Protein AF-0000000081167153 (afdb_homodimer)

Organism: Pinctada imbricata (NCBI:txid66713)

Structure (mmCIF, N/CA/C/O backbone):
data_AF-0000000081167153-model_v1
#
loop_
_entity.id
_entity.type
_entity.pdbx_description
1 polymer 'Activated RNA polymerase II transcriptional coactivator p15'
#
loop_
_atom_site.group_PDB
_atom_site.id
_atom_site.type_symbol
_atom_site.label_atom_id
_atom_site.label_alt_id
_atom_site.label_comp_id
_atom_site.label_asym_id
_atom_site.label_entity_id
_atom_site.label_seq_id
_atom_site.pdbx_PDB_ins_code
_atom_site.Cartn_x
_atom_site.Cartn_y
_atom_site.Cartn_z
_atom_site.occupancy
_atom_site.B_iso_or_equiv
_atom_site.auth_seq_id
_atom_site.auth_comp_id
_atom_site.auth_asym_id
_atom_site.auth_atom_id
_atom_site.pdbx_PDB_model_num
ATOM 1 N N . MET A 1 1 ? -5.918 -13.477 -3.203 1 95 1 MET A N 1
ATOM 2 C CA . MET A 1 1 ? -6.125 -12.039 -3.145 1 95 1 MET A CA 1
ATOM 3 C C . MET A 1 1 ? -6.762 -11.633 -1.821 1 95 1 MET A C 1
ATOM 5 O O . MET A 1 1 ? -7.598 -12.359 -1.282 1 95 1 MET A O 1
ATOM 9 N N . PHE A 1 2 ? -6.219 -10.586 -1.242 1 98.44 2 PHE A N 1
ATOM 10 C CA . PHE A 1 2 ? -6.746 -10.078 0.02 1 98.44 2 PHE A CA 1
ATOM 11 C C . PHE A 1 2 ? -7.527 -8.789 -0.199 1 98.44 2 PHE A C 1
ATOM 13 O O . PHE A 1 2 ? -6.977 -7.793 -0.674 1 98.44 2 PHE A O 1
ATOM 20 N N . GLN A 1 3 ? -8.82 -8.859 0.128 1 98.44 3 GLN A N 1
ATOM 21 C CA . GLN A 1 3 ? -9.695 -7.738 -0.188 1 98.44 3 GLN A CA 1
ATOM 22 C C . GLN A 1 3 ? -9.617 -6.656 0.885 1 98.44 3 GLN A C 1
ATOM 24 O O . GLN A 1 3 ? -9.758 -6.945 2.076 1 98.44 3 GLN A O 1
ATOM 29 N N . LEU A 1 4 ? -9.312 -5.422 0.48 1 98.56 4 LEU A N 1
ATOM 30 C CA . LEU A 1 4 ? -9.297 -4.285 1.396 1 98.56 4 LEU A CA 1
ATOM 31 C C . LEU A 1 4 ? -10.617 -3.533 1.357 1 98.56 4 LEU A C 1
ATOM 33 O O . LEU A 1 4 ? -11.055 -2.986 2.371 1 98.56 4 LEU A O 1
ATOM 37 N N . SER A 1 5 ? -11.172 -3.361 0.135 1 98 5 SER A N 1
ATOM 38 C CA . SER A 1 5 ? -12.469 -2.758 -0.148 1 98 5 SER A CA 1
ATOM 39 C C . SER A 1 5 ? -13.078 -3.33 -1.423 1 98 5 SER A C 1
ATOM 41 O O . SER A 1 5 ? -12.602 -4.336 -1.948 1 98 5 SER A O 1
ATOM 43 N N . LYS A 1 6 ? -14.133 -2.717 -1.896 1 96.38 6 LYS A N 1
ATOM 44 C CA . LYS A 1 6 ? -14.883 -3.314 -2.996 1 96.38 6 LYS A CA 1
ATOM 45 C C . LYS A 1 6 ? -13.969 -3.662 -4.164 1 96.38 6 LYS A C 1
ATOM 47 O O . LYS A 1 6 ? -14.023 -4.773 -4.695 1 96.38 6 LYS A O 1
ATOM 52 N N . MET A 1 7 ? -13.086 -2.732 -4.539 1 97.5 7 MET A N 1
ATOM 53 C CA . MET A 1 7 ? -12.273 -2.967 -5.727 1 97.5 7 MET A CA 1
ATOM 54 C C . MET A 1 7 ? -10.789 -2.82 -5.41 1 97.5 7 MET A C 1
ATOM 56 O O . MET A 1 7 ? -9.969 -2.629 -6.309 1 97.5 7 MET A O 1
ATOM 60 N N . ARG A 1 8 ? -10.414 -2.859 -4.164 1 98.62 8 ARG A N 1
ATOM 61 C CA . ARG A 1 8 ? -9.008 -2.73 -3.807 1 98.62 8 ARG A CA 1
ATOM 62 C C . ARG A 1 8 ? -8.508 -3.988 -3.107 1 98.62 8 ARG A C 1
ATOM 64 O O . ARG A 1 8 ? -9.164 -4.508 -2.205 1 98.62 8 ARG A O 1
ATOM 71 N N . PHE A 1 9 ? -7.387 -4.418 -3.637 1 98.81 9 PHE A N 1
ATOM 72 C CA . PHE A 1 9 ? -6.891 -5.711 -3.174 1 98.81 9 PHE A CA 1
ATOM 73 C C . PHE A 1 9 ? -5.387 -5.656 -2.934 1 98.81 9 PHE A C 1
ATOM 75 O O . PHE A 1 9 ? -4.688 -4.832 -3.521 1 98.81 9 PHE A O 1
ATOM 82 N N . VAL A 1 10 ? -4.965 -6.473 -2.057 1 98.88 10 VAL A N 1
ATOM 83 C CA . VAL A 1 10 ? -3.561 -6.859 -1.974 1 98.88 10 VAL A CA 1
ATOM 84 C C . VAL A 1 10 ? -3.352 -8.195 -2.684 1 98.88 10 VAL A C 1
ATOM 86 O O . VAL A 1 10 ? -4.125 -9.133 -2.49 1 98.88 10 VAL A O 1
ATOM 89 N N . THR A 1 11 ? -2.428 -8.266 -3.557 1 98.38 11 THR A N 1
ATOM 90 C CA . THR A 1 11 ? -2.061 -9.516 -4.211 1 98.38 11 THR A CA 1
ATOM 91 C C . THR A 1 11 ? -0.584 -9.828 -3.984 1 98.38 11 THR A C 1
ATOM 93 O O . THR A 1 11 ? 0.248 -8.922 -3.93 1 98.38 11 THR A O 1
ATOM 96 N N . VAL A 1 12 ? -0.297 -11.055 -3.822 1 98.31 12 VAL A N 1
ATOM 97 C CA . VAL A 1 12 ? 1.077 -11.531 -3.73 1 98.31 12 VAL A CA 1
ATOM 98 C C . VAL A 1 12 ? 1.44 -12.305 -5 1 98.31 12 VAL A C 1
ATOM 100 O O . VAL A 1 12 ? 0.698 -13.188 -5.43 1 98.31 12 VAL A O 1
ATOM 103 N N . SER A 1 13 ? 2.471 -11.867 -5.562 1 96.81 13 SER A N 1
ATOM 104 C CA . SER A 1 13 ? 2.879 -12.508 -6.809 1 96.81 13 SER A CA 1
ATOM 105 C C . SER A 1 13 ? 4.387 -12.727 -6.848 1 96.81 13 SER A C 1
ATOM 107 O O . SER A 1 13 ? 5.105 -12.328 -5.93 1 96.81 13 SER A O 1
ATOM 109 N N . GLU A 1 14 ? 4.754 -13.445 -7.902 1 95.81 14 GLU A N 1
ATOM 110 C CA . GLU A 1 14 ? 6.172 -13.68 -8.156 1 95.81 14 GLU A CA 1
ATOM 111 C C . GLU A 1 14 ? 6.57 -13.195 -9.547 1 95.81 14 GLU A C 1
ATOM 113 O O . GLU A 1 14 ? 5.848 -13.43 -10.516 1 95.81 14 GLU A O 1
ATOM 118 N N . PHE A 1 15 ? 7.605 -12.508 -9.562 1 93.81 15 PHE A N 1
ATOM 119 C CA . PHE A 1 15 ? 8.164 -12.023 -10.82 1 93.81 15 PHE A CA 1
ATOM 120 C C . PHE A 1 15 ? 9.68 -12.188 -10.836 1 93.81 15 PHE A C 1
ATOM 122 O O . PHE A 1 15 ? 10.391 -11.523 -10.078 1 93.81 15 PHE A O 1
ATOM 129 N N . ARG A 1 16 ? 10.156 -12.992 -11.758 1 95.75 16 ARG A N 1
ATOM 130 C CA . ARG A 1 16 ? 11.586 -13.25 -11.906 1 95.75 16 ARG A CA 1
ATOM 131 C C . ARG A 1 16 ? 12.188 -13.703 -10.578 1 95.75 16 ARG A C 1
ATOM 133 O O . ARG A 1 16 ? 13.219 -13.172 -10.148 1 95.75 16 ARG A O 1
ATOM 140 N N . GLY A 1 17 ? 11.539 -14.508 -9.875 1 94 17 GLY A N 1
ATOM 141 C CA . GLY A 1 17 ? 12.047 -15.125 -8.664 1 94 17 GLY A CA 1
ATOM 142 C C . GLY A 1 17 ? 11.906 -14.242 -7.441 1 94 17 GLY A C 1
ATOM 143 O O . GLY A 1 17 ? 12.359 -14.602 -6.352 1 94 17 GLY A O 1
ATOM 144 N N . LYS A 1 18 ? 11.422 -13.117 -7.617 1 96.56 18 LYS A N 1
ATOM 145 C CA . LYS A 1 18 ? 11.25 -12.211 -6.488 1 96.56 18 LYS A CA 1
ATOM 146 C C . LYS A 1 18 ? 9.781 -12.078 -6.105 1 96.56 18 LYS A C 1
ATOM 148 O O . LYS A 1 18 ? 8.914 -11.984 -6.977 1 96.56 18 LYS A O 1
ATOM 153 N N . VAL A 1 19 ? 9.508 -12.164 -4.859 1 97.88 19 VAL A N 1
ATOM 154 C CA . VAL A 1 19 ? 8.148 -12 -4.355 1 97.88 19 VAL A CA 1
ATOM 155 C C . VAL A 1 19 ? 7.777 -10.516 -4.348 1 97.88 19 VAL A C 1
ATOM 157 O O . VAL A 1 19 ? 8.57 -9.672 -3.936 1 97.88 19 VAL A O 1
ATOM 160 N N . MET A 1 20 ? 6.609 -10.211 -4.898 1 98 20 MET A N 1
ATOM 161 C CA . MET A 1 20 ? 6.062 -8.852 -4.887 1 98 20 MET A CA 1
ATOM 162 C C . MET A 1 20 ? 4.723 -8.82 -4.16 1 98 20 MET A C 1
ATOM 164 O O . MET A 1 20 ? 3.912 -9.734 -4.293 1 98 20 MET A O 1
ATOM 168 N N . VAL A 1 21 ? 4.52 -7.82 -3.363 1 98.69 21 VAL A N 1
ATOM 169 C CA . VAL A 1 21 ? 3.234 -7.543 -2.73 1 98.69 21 VAL A CA 1
ATOM 170 C C . VAL A 1 21 ? 2.621 -6.281 -3.338 1 98.69 21 VAL A C 1
ATOM 172 O O . VAL A 1 21 ? 3.164 -5.184 -3.188 1 98.69 21 VAL A O 1
ATOM 175 N N . SER A 1 22 ? 1.495 -6.457 -4 1 98.62 22 SER A N 1
ATOM 176 C CA . SER A 1 22 ? 0.873 -5.34 -4.703 1 98.62 22 SER A CA 1
ATOM 177 C C . SER A 1 22 ? -0.403 -4.887 -4 1 98.62 22 SER A C 1
ATOM 179 O O . SER A 1 22 ? -1.234 -5.711 -3.617 1 98.62 22 SER A O 1
ATOM 181 N N . ILE A 1 23 ? -0.52 -3.623 -3.746 1 98.88 23 ILE A N 1
ATOM 182 C CA . ILE A 1 23 ? -1.742 -2.979 -3.279 1 98.88 23 ILE A 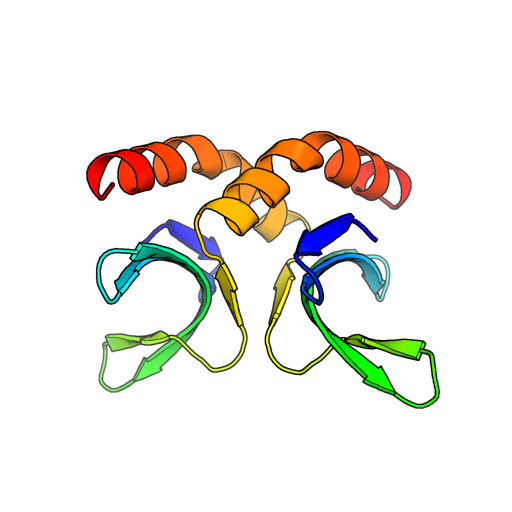CA 1
ATOM 183 C C . ILE A 1 23 ? -2.324 -2.105 -4.391 1 98.88 23 ILE A C 1
ATOM 185 O O . ILE A 1 23 ? -1.709 -1.118 -4.797 1 98.88 23 ILE A O 1
ATOM 189 N N . ARG A 1 24 ? -3.527 -2.492 -4.926 1 98.75 24 ARG A N 1
ATOM 190 C CA . ARG A 1 24 ? -3.945 -1.876 -6.184 1 98.75 24 ARG A CA 1
ATOM 191 C C . ARG A 1 24 ? -5.465 -1.89 -6.32 1 98.75 24 ARG A C 1
ATOM 193 O O . ARG A 1 24 ? -6.129 -2.799 -5.82 1 98.75 24 ARG A O 1
ATOM 200 N N . GLU A 1 25 ? -5.918 -0.86 -6.879 1 98.31 25 GLU A N 1
ATOM 201 C CA . GLU A 1 25 ? -7.297 -0.875 -7.355 1 98.31 25 GLU A CA 1
ATOM 202 C C . GLU A 1 25 ? -7.453 -1.795 -8.562 1 98.31 25 GLU A C 1
ATOM 204 O O . GLU A 1 25 ? -6.594 -1.815 -9.445 1 98.31 25 GLU A O 1
ATOM 209 N N . HIS A 1 26 ? -8.539 -2.555 -8.555 1 98.06 26 HIS A N 1
ATOM 210 C CA . HIS A 1 26 ? -8.867 -3.438 -9.664 1 98.06 26 HIS A CA 1
ATOM 211 C C . HIS A 1 26 ? -10.117 -2.955 -10.406 1 98.06 26 HIS A C 1
ATOM 213 O O . HIS A 1 26 ? -10.875 -2.137 -9.875 1 98.06 26 HIS A O 1
ATOM 219 N N . TYR A 1 27 ? -10.211 -3.359 -11.578 1 97.5 27 TYR A N 1
ATOM 220 C CA . TYR A 1 27 ? -11.422 -3.107 -12.352 1 97.5 27 TYR A CA 1
ATOM 221 C C . TYR A 1 27 ? -11.945 -4.391 -12.992 1 97.5 27 TYR A C 1
ATOM 223 O O . TYR A 1 27 ? -11.195 -5.355 -13.156 1 97.5 27 TYR A O 1
ATOM 231 N N . GLU A 1 28 ? -13.242 -4.363 -13.234 1 95.88 28 GLU A N 1
ATOM 232 C CA . GLU A 1 28 ? -13.852 -5.52 -13.883 1 95.88 28 GLU A CA 1
ATOM 233 C C . GLU A 1 28 ? -13.852 -5.363 -15.398 1 95.88 28 GLU A C 1
ATOM 235 O O . GLU A 1 28 ? -14.266 -4.324 -15.922 1 95.88 28 GLU A O 1
ATOM 240 N N . ALA A 1 29 ? -13.258 -6.312 -16.031 1 94.5 29 ALA A N 1
ATOM 241 C CA . ALA A 1 29 ? -13.281 -6.379 -17.484 1 94.5 29 ALA A CA 1
ATOM 242 C C . ALA A 1 29 ? -13.586 -7.793 -17.969 1 94.5 29 ALA A C 1
ATOM 244 O O . ALA A 1 29 ? -12.883 -8.742 -17.609 1 94.5 29 ALA A O 1
ATOM 245 N N . ASP A 1 30 ? -14.758 -7.961 -18.844 1 94.62 30 ASP A N 1
ATOM 246 C CA . ASP A 1 30 ? -15.172 -9.25 -19.391 1 94.62 30 ASP A CA 1
ATOM 247 C C . ASP A 1 30 ? -15.445 -10.258 -18.281 1 94.62 30 ASP A C 1
ATOM 249 O O . ASP A 1 30 ? -15.008 -11.414 -18.359 1 94.62 30 ASP A O 1
ATOM 253 N N . GLY A 1 31 ? -15.828 -9.766 -17.141 1 93.38 31 GLY A N 1
ATOM 254 C CA . GLY A 1 31 ? -16.234 -10.633 -16.047 1 93.38 31 GLY A CA 1
ATOM 255 C C . GLY A 1 31 ? -15.07 -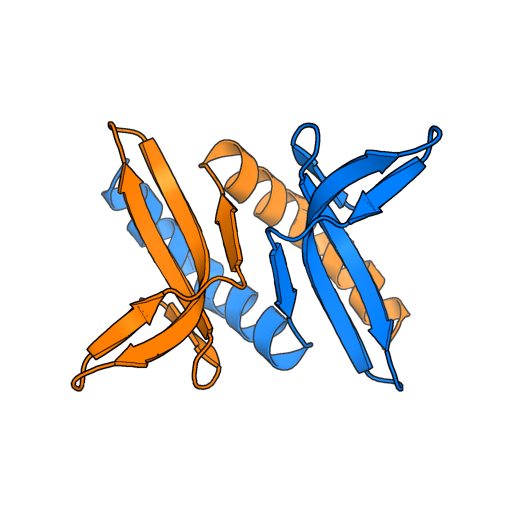11.008 -15.141 1 93.38 31 GLY A C 1
ATOM 256 O O . GLY A 1 31 ? -15.227 -11.844 -14.242 1 93.38 31 GLY A O 1
ATOM 257 N N . GLU A 1 32 ? -13.922 -10.43 -15.445 1 95.75 32 GLU A N 1
ATOM 258 C CA . GLU A 1 32 ? -12.742 -10.734 -14.641 1 95.75 32 GLU A CA 1
ATOM 259 C C . GLU A 1 32 ? -12.227 -9.492 -13.922 1 95.75 32 GLU A C 1
ATOM 261 O O . GLU A 1 32 ? -12.297 -8.383 -14.461 1 95.75 32 GLU A O 1
ATOM 266 N N . LEU A 1 33 ? -11.867 -9.711 -12.711 1 94.62 33 LEU A N 1
ATOM 267 C CA . LEU A 1 33 ? -11.211 -8.648 -11.961 1 94.62 33 LEU A CA 1
ATOM 268 C C . LEU A 1 33 ? -9.766 -8.477 -12.398 1 94.62 33 LEU A C 1
ATOM 270 O O . LEU A 1 33 ? -8.992 -9.438 -12.383 1 94.62 33 LEU A O 1
ATOM 274 N N . ARG A 1 34 ? -9.445 -7.246 -12.836 1 96.44 34 ARG A N 1
ATOM 275 C CA . ARG A 1 34 ? -8.102 -6.957 -13.336 1 96.44 34 ARG A CA 1
ATOM 276 C C . ARG A 1 34 ? -7.469 -5.801 -12.57 1 96.44 34 ARG A C 1
ATOM 278 O O . ARG A 1 34 ? -8.156 -4.848 -12.195 1 96.44 34 ARG A O 1
ATOM 285 N N . PRO A 1 35 ? -6.117 -5.953 -12.375 1 96.94 35 PRO A N 1
ATOM 286 C CA . PRO A 1 35 ? -5.457 -4.852 -11.672 1 96.94 35 PRO A CA 1
ATOM 287 C C . PRO A 1 35 ? -5.473 -3.549 -12.477 1 96.94 35 PRO A C 1
ATOM 289 O O . PRO A 1 35 ? -5.238 -3.562 -13.688 1 96.94 35 PRO A O 1
ATOM 292 N N . GLY A 1 36 ? -5.727 -2.439 -11.805 1 96.31 36 GLY A N 1
ATOM 293 C CA . GLY A 1 36 ? -5.754 -1.133 -12.445 1 96.31 36 GLY A CA 1
ATOM 294 C C . GLY A 1 36 ? -4.449 -0.373 -12.305 1 96.31 36 GLY A C 1
ATOM 295 O O . GLY A 1 36 ? -3.457 -0.916 -11.805 1 96.31 36 GLY A O 1
ATOM 296 N N . LYS A 1 37 ? -4.477 0.927 -12.766 1 95.38 37 LYS A N 1
ATOM 297 C CA . LYS A 1 37 ? -3.287 1.774 -12.766 1 95.38 37 LYS A CA 1
ATOM 298 C C . LYS A 1 37 ? -3.01 2.336 -11.375 1 95.38 37 LYS A C 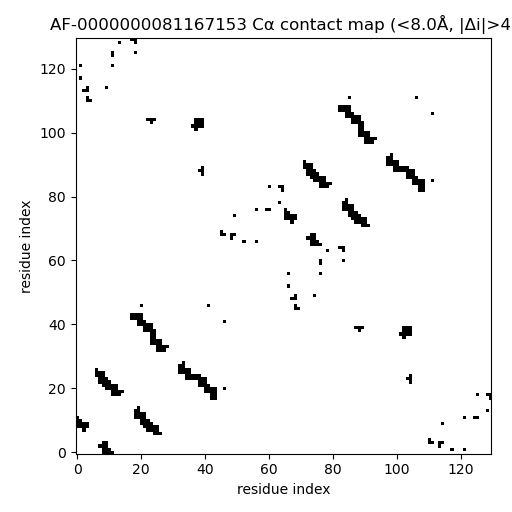1
ATOM 300 O O . LYS A 1 37 ? -1.865 2.648 -11.039 1 95.38 37 LYS A O 1
ATOM 305 N N . LYS A 1 38 ? -3.98 2.475 -10.609 1 97.44 38 LYS A N 1
ATOM 306 C CA . LYS A 1 38 ? -3.834 3.021 -9.258 1 97.44 38 LYS A CA 1
ATOM 307 C C . LYS A 1 38 ? -3.348 1.954 -8.281 1 97.44 38 LYS A C 1
ATOM 309 O O . LYS A 1 38 ? -4.094 1.039 -7.934 1 97.44 38 LYS A O 1
ATOM 314 N N . GLY A 1 39 ? -2.127 2.023 -7.988 1 98.5 39 GLY A N 1
ATOM 315 C CA . GLY A 1 39 ? -1.536 1.046 -7.086 1 98.5 39 GLY A CA 1
ATOM 316 C C . GLY A 1 39 ? -0.022 1.002 -7.164 1 98.5 39 GLY A C 1
ATOM 317 O O . GLY A 1 39 ? 0.588 1.747 -7.934 1 98.5 39 GLY A O 1
ATOM 318 N N . ILE A 1 40 ? 0.507 0.121 -6.32 1 98.62 40 ILE A N 1
ATOM 319 C CA . ILE A 1 40 ? 1.958 -0.017 -6.242 1 98.62 40 ILE A CA 1
ATOM 320 C C . ILE A 1 40 ? 2.318 -1.445 -5.836 1 98.62 40 ILE A C 1
ATOM 322 O O . ILE A 1 40 ? 1.593 -2.082 -5.07 1 98.62 40 ILE A O 1
ATOM 326 N N . SER A 1 41 ? 3.346 -1.852 -6.441 1 98.5 41 SER A N 1
ATOM 327 C CA . SER A 1 41 ? 3.92 -3.133 -6.043 1 98.5 41 SER A CA 1
ATOM 328 C C . SER A 1 41 ? 5.168 -2.938 -5.191 1 98.5 41 SER A C 1
ATOM 330 O O . SER A 1 41 ? 6.043 -2.137 -5.535 1 98.5 41 SER A O 1
ATOM 332 N N . LEU A 1 42 ? 5.258 -3.602 -4.078 1 98.56 42 LEU A N 1
ATOM 333 C CA . LEU A 1 42 ? 6.391 -3.559 -3.158 1 98.56 42 LEU A CA 1
ATOM 334 C C . LEU A 1 42 ? 7.18 -4.863 -3.209 1 98.56 42 LEU A C 1
ATOM 336 O O . LEU A 1 42 ? 6.598 -5.949 -3.18 1 98.56 42 LEU A O 1
ATOM 340 N N . ASN A 1 43 ? 8.523 -4.742 -3.305 1 98.12 43 ASN A N 1
ATOM 341 C CA . ASN A 1 43 ? 9.312 -5.953 -3.109 1 98.12 43 ASN A CA 1
ATOM 342 C C . ASN A 1 43 ? 9.398 -6.336 -1.635 1 98.12 43 ASN A C 1
ATOM 344 O O . ASN A 1 43 ? 8.82 -5.66 -0.78 1 98.12 43 ASN A O 1
ATOM 348 N N . LEU A 1 44 ? 10.086 -7.379 -1.338 1 97.5 44 LEU A N 1
ATOM 349 C CA . LEU A 1 44 ? 10.086 -7.926 0.016 1 97.5 44 LEU A CA 1
ATOM 350 C C . LEU A 1 44 ? 10.703 -6.934 1.001 1 97.5 44 LEU A C 1
ATOM 352 O O . LEU A 1 44 ? 10.211 -6.781 2.121 1 97.5 44 LEU A O 1
ATOM 356 N N . GLU A 1 45 ? 11.773 -6.367 0.622 1 98.12 45 GLU A N 1
ATOM 357 C CA . GLU A 1 45 ? 12.398 -5.387 1.508 1 98.12 45 GLU A CA 1
ATOM 358 C C . GLU A 1 45 ? 11.445 -4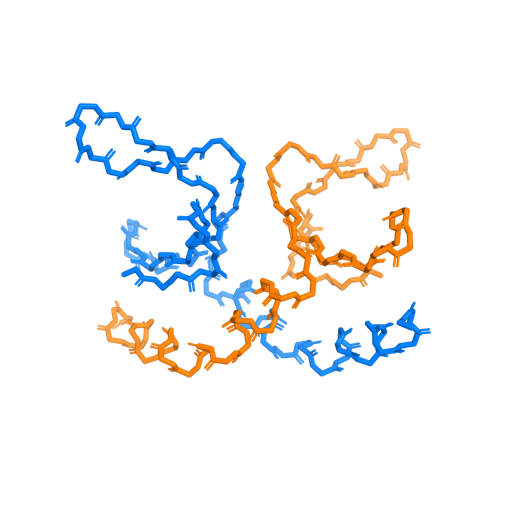.238 1.819 1 98.12 45 GLU A C 1
ATOM 360 O O . GLU A 1 45 ? 11.312 -3.832 2.975 1 98.12 45 GLU A O 1
ATOM 365 N N . GLN A 1 46 ? 10.828 -3.732 0.808 1 98.62 46 GLN A N 1
ATOM 366 C CA . GLN A 1 46 ? 9.875 -2.635 0.963 1 98.62 46 GLN A CA 1
ATOM 367 C C . GLN A 1 46 ? 8.68 -3.061 1.802 1 98.62 46 GLN A C 1
ATOM 369 O O . GLN A 1 46 ? 8.211 -2.307 2.66 1 98.62 46 GLN A O 1
ATOM 374 N N . TRP A 1 47 ? 8.18 -4.195 1.601 1 98.62 47 TRP A N 1
ATOM 375 C CA . TRP A 1 47 ? 7.07 -4.746 2.373 1 98.62 47 TRP A CA 1
ATOM 376 C C . TRP A 1 47 ? 7.445 -4.871 3.848 1 98.62 47 TRP A C 1
ATOM 378 O O . TRP A 1 47 ? 6.672 -4.473 4.723 1 98.62 47 TRP A O 1
ATOM 388 N N . ASN A 1 48 ? 8.664 -5.371 4.09 1 98.31 48 ASN A N 1
ATOM 389 C CA . ASN A 1 48 ? 9.125 -5.5 5.469 1 98.31 48 ASN A CA 1
ATOM 390 C C . ASN A 1 48 ? 9.297 -4.137 6.133 1 98.31 48 ASN A C 1
ATOM 392 O O . ASN A 1 48 ? 9 -3.98 7.32 1 98.31 48 ASN A O 1
ATOM 396 N N . GLN A 1 49 ? 9.75 -3.217 5.375 1 98.69 49 GLN A N 1
ATOM 397 C CA . GLN A 1 49 ? 9.867 -1.865 5.91 1 98.69 49 GLN A CA 1
ATOM 398 C C . GLN A 1 49 ? 8.5 -1.308 6.301 1 98.69 49 GLN A C 1
ATOM 400 O O . GLN A 1 49 ? 8.367 -0.641 7.328 1 98.69 49 GLN A O 1
ATOM 405 N N . LEU A 1 50 ? 7.469 -1.533 5.449 1 98.75 50 LEU A N 1
ATOM 406 C CA . LEU A 1 50 ? 6.117 -1.108 5.793 1 98.75 50 LEU A CA 1
ATOM 407 C C . LEU A 1 50 ? 5.668 -1.732 7.109 1 98.75 50 LEU A C 1
ATOM 409 O O . LEU A 1 50 ? 5.199 -1.028 8.008 1 98.75 50 LEU A O 1
ATOM 413 N N . LYS A 1 51 ? 5.891 -2.99 7.27 1 98.31 51 LYS A N 1
ATOM 414 C CA . LYS A 1 51 ? 5.477 -3.697 8.477 1 98.31 51 LYS A CA 1
ATOM 415 C C . LYS A 1 51 ? 6.223 -3.176 9.703 1 98.31 51 LYS A C 1
ATOM 417 O O . LYS A 1 51 ? 5.625 -2.986 10.766 1 98.31 51 LYS A O 1
ATOM 422 N N . ASP A 1 52 ? 7.461 -2.943 9.523 1 98.12 52 ASP A N 1
ATOM 423 C CA . ASP A 1 52 ? 8.305 -2.502 10.625 1 98.12 52 ASP A CA 1
ATOM 424 C C . ASP A 1 52 ? 7.883 -1.123 11.125 1 98.12 52 ASP A C 1
ATOM 426 O O . ASP A 1 52 ? 8.07 -0.797 12.297 1 98.12 52 ASP A O 1
ATOM 430 N N . GLN A 1 53 ? 7.348 -0.366 10.242 1 98.56 53 GLN A N 1
ATOM 431 C CA . GLN A 1 53 ? 7.008 1.007 10.602 1 98.56 53 GLN A CA 1
ATOM 432 C C . GLN A 1 53 ? 5.516 1.144 10.898 1 98.56 53 GLN A C 1
ATOM 434 O O . GLN A 1 53 ? 5.035 2.24 11.188 1 98.56 53 GLN A O 1
ATOM 439 N N . MET A 1 54 ? 4.801 0.107 10.883 1 98 54 MET A N 1
ATOM 440 C CA . MET A 1 54 ? 3.344 0.118 10.969 1 98 54 MET A CA 1
ATOM 441 C C . MET A 1 54 ? 2.885 0.794 12.258 1 98 54 MET A C 1
ATOM 443 O O . MET A 1 54 ? 1.929 1.571 12.25 1 98 54 MET A O 1
ATOM 447 N N . ASP A 1 55 ? 3.584 0.508 13.383 1 97.31 55 ASP A N 1
ATOM 448 C CA . ASP A 1 55 ? 3.18 1.076 14.664 1 97.31 55 ASP A CA 1
ATOM 449 C C . ASP A 1 55 ? 3.346 2.594 14.672 1 97.31 55 ASP A C 1
ATOM 451 O O . ASP A 1 55 ? 2.512 3.314 15.219 1 97.31 55 ASP A O 1
ATOM 455 N N . GLU A 1 56 ? 4.418 2.994 14.125 1 98.38 56 GLU A N 1
ATOM 456 C CA . GLU A 1 56 ? 4.656 4.434 14.07 1 98.38 56 GLU A CA 1
ATOM 457 C C . GLU A 1 56 ? 3.648 5.121 13.156 1 98.38 56 GLU A C 1
ATOM 459 O O . GLU A 1 56 ? 3.184 6.227 13.453 1 98.38 56 GLU A O 1
ATOM 464 N N . ILE A 1 57 ? 3.318 4.512 12.07 1 98.5 57 ILE A N 1
ATOM 465 C CA . ILE A 1 57 ? 2.311 5.039 11.156 1 98.5 57 ILE A CA 1
ATOM 466 C C . ILE A 1 57 ? 0.966 5.137 11.875 1 98.5 57 ILE A C 1
ATOM 468 O O . ILE A 1 57 ? 0.286 6.16 11.797 1 98.5 57 ILE A O 1
ATOM 472 N N . ASP A 1 58 ? 0.637 4.129 12.617 1 97.81 58 ASP A N 1
ATOM 473 C CA . ASP A 1 58 ? -0.632 4.105 13.336 1 97.81 58 ASP A CA 1
ATOM 474 C C . ASP A 1 58 ? -0.69 5.215 14.383 1 97.81 58 ASP A C 1
ATOM 476 O O . ASP A 1 58 ? -1.76 5.766 14.656 1 97.81 58 ASP A O 1
ATOM 480 N N . ALA A 1 59 ? 0.427 5.465 14.992 1 98 59 ALA A N 1
ATOM 481 C CA . ALA A 1 59 ? 0.474 6.543 15.977 1 98 59 ALA A CA 1
ATOM 482 C C . ALA A 1 59 ? 0.124 7.887 15.336 1 98 59 ALA A C 1
ATOM 484 O O . ALA A 1 59 ? -0.619 8.68 15.914 1 98 59 ALA A O 1
ATOM 485 N N . VAL A 1 60 ? 0.702 8.148 14.172 1 97.62 60 VAL A N 1
ATOM 486 C CA . VAL A 1 60 ? 0.42 9.391 1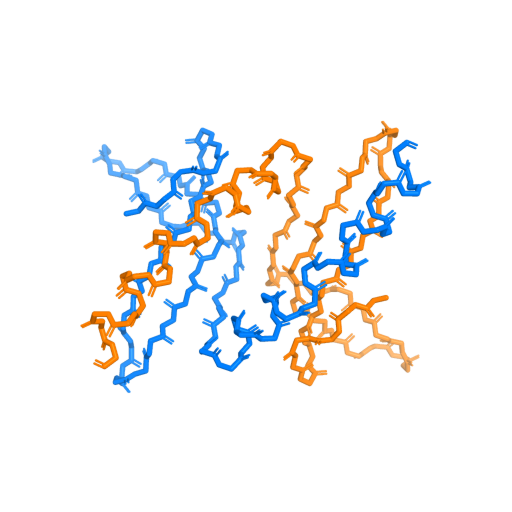3.461 1 97.62 60 VAL A CA 1
ATOM 487 C C . VAL A 1 60 ? -1.046 9.422 13.031 1 97.62 60 VAL A C 1
ATOM 489 O O . VAL A 1 60 ? -1.708 10.453 13.141 1 97.62 60 VAL A O 1
ATOM 492 N N . VAL A 1 61 ? -1.602 8.266 12.555 1 97.25 61 VAL A N 1
ATOM 493 C CA . VAL A 1 61 ? -3 8.148 12.156 1 97.25 61 VAL A CA 1
ATOM 494 C C . VAL A 1 61 ? -3.906 8.5 13.328 1 97.25 61 VAL A C 1
ATOM 496 O O . VAL A 1 61 ? -4.879 9.234 13.172 1 97.25 61 VAL A O 1
ATOM 499 N N . LYS A 1 62 ? -3.58 8.023 14.469 1 95.75 62 LYS A N 1
ATOM 500 C CA . LYS A 1 62 ? -4.363 8.266 15.68 1 95.75 62 LYS A CA 1
ATOM 501 C C . LYS A 1 62 ? -4.34 9.734 16.062 1 95.75 62 LYS A C 1
ATOM 503 O O . LYS A 1 62 ? -5.348 10.281 16.531 1 95.75 62 LYS A O 1
ATOM 508 N N . ASP A 1 63 ? -3.197 10.359 15.789 1 94.5 63 ASP A N 1
ATOM 509 C CA . ASP A 1 63 ? -3.043 11.766 16.156 1 94.5 63 ASP A CA 1
ATOM 510 C C . ASP A 1 63 ? -3.891 12.664 15.258 1 94.5 63 ASP A C 1
ATOM 512 O O . ASP A 1 63 ? -4.266 13.773 15.648 1 94.5 63 ASP A O 1
ATOM 516 N N . LEU A 1 64 ? -4.086 12.219 14.062 1 90.75 64 LEU A N 1
ATOM 517 C CA . LEU A 1 64 ? -4.82 13.031 13.094 1 90.75 64 LEU A CA 1
ATOM 518 C C . LEU A 1 64 ? -6.312 12.727 13.156 1 90.75 64 LEU A C 1
ATOM 520 O O . LEU A 1 64 ? -7.121 13.445 12.57 1 90.75 64 LEU A O 1
ATOM 524 N N . LYS A 1 65 ? -6.691 11.602 13.695 1 81.5 65 LYS A N 1
ATOM 525 C CA . LYS A 1 65 ? -8.102 11.273 13.844 1 81.5 65 LYS A CA 1
ATOM 526 C C . LYS A 1 65 ? -8.773 12.18 14.867 1 81.5 65 LYS A C 1
ATOM 528 O O . LYS A 1 65 ? -8.117 12.688 15.781 1 81.5 65 LYS A O 1
ATOM 533 N N . MET B 1 1 ? 6.766 11.57 6.988 1 95 1 MET B N 1
ATOM 534 C CA . MET B 1 1 ? 6.863 10.594 5.906 1 95 1 MET B CA 1
ATOM 535 C C . MET B 1 1 ? 7.672 9.375 6.344 1 95 1 MET B C 1
ATOM 537 O O . MET B 1 1 ? 8.633 9.5 7.102 1 95 1 MET B O 1
ATOM 541 N N . PHE B 1 2 ? 7.145 8.219 6.023 1 98.44 2 PHE B N 1
ATOM 542 C CA . PHE B 1 2 ? 7.82 6.973 6.363 1 98.44 2 PHE B CA 1
ATOM 543 C C . PHE B 1 2 ? 8.461 6.348 5.133 1 98.44 2 PHE B C 1
ATOM 545 O O . PHE B 1 2 ? 7.773 6.012 4.168 1 98.44 2 PHE B O 1
ATOM 552 N N . GLN B 1 3 ? 9.797 6.25 5.199 1 98.44 3 GLN B N 1
ATOM 553 C CA . GLN B 1 3 ? 10.523 5.812 4.016 1 98.44 3 GLN B CA 1
ATOM 554 C C . GLN B 1 3 ? 10.539 4.289 3.904 1 98.44 3 GLN B C 1
ATOM 556 O O . GLN B 1 3 ? 10.898 3.598 4.859 1 98.44 3 GLN B O 1
ATOM 561 N N . LEU B 1 4 ? 10.086 3.766 2.754 1 98.56 4 LEU B N 1
ATOM 562 C CA . LEU B 1 4 ? 10.125 2.332 2.494 1 98.56 4 LEU B CA 1
ATOM 563 C C . LEU B 1 4 ? 11.367 1.96 1.696 1 98.56 4 LEU B C 1
ATOM 565 O O . LEU B 1 4 ? 11.922 0.871 1.87 1 98.56 4 LEU B O 1
ATOM 569 N N . SER B 1 5 ? 11.711 2.797 0.7 1 98.06 5 SER B N 1
ATOM 570 C CA . SER B 1 5 ? 12.898 2.707 -0.143 1 98.06 5 SER B CA 1
ATOM 571 C C . SER B 1 5 ? 13.336 4.082 -0.634 1 98.06 5 SER B C 1
ATOM 573 O O . SER B 1 5 ? 12.844 5.105 -0.149 1 98.06 5 SER B O 1
ATOM 575 N N . LYS B 1 6 ? 14.258 4.109 -1.561 1 96.44 6 LYS B N 1
ATOM 576 C CA . LYS B 1 6 ? 14.859 5.383 -1.943 1 96.44 6 LYS B CA 1
ATOM 577 C C . LYS B 1 6 ? 13.789 6.414 -2.287 1 96.44 6 LYS B C 1
ATOM 579 O O . LYS B 1 6 ? 13.844 7.551 -1.807 1 96.44 6 LYS B O 1
ATOM 584 N N . MET B 1 7 ? 12.797 6.027 -3.098 1 97.56 7 MET B N 1
ATOM 585 C CA . MET B 1 7 ? 11.82 7.008 -3.555 1 97.56 7 MET B CA 1
ATOM 586 C C . MET B 1 7 ? 10.398 6.562 -3.217 1 97.56 7 MET B C 1
ATOM 588 O O . MET B 1 7 ? 9.438 7.059 -3.801 1 97.56 7 MET B O 1
ATOM 592 N N . ARG B 1 8 ? 10.242 5.633 -2.322 1 98.62 8 ARG B N 1
ATOM 593 C CA . ARG B 1 8 ? 8.898 5.172 -1.962 1 98.62 8 ARG B CA 1
ATOM 594 C C . ARG B 1 8 ? 8.609 5.441 -0.49 1 98.62 8 ARG B C 1
ATOM 596 O O . ARG B 1 8 ? 9.438 5.156 0.375 1 98.62 8 ARG B O 1
ATOM 603 N N . PHE B 1 9 ? 7.453 6.027 -0.332 1 98.81 9 PHE B N 1
ATOM 604 C CA . PHE B 1 9 ? 7.133 6.496 1.011 1 98.81 9 PHE B CA 1
ATOM 605 C C . PHE B 1 9 ? 5.688 6.172 1.365 1 98.81 9 PHE B C 1
ATOM 607 O O . PHE B 1 9 ? 4.844 6.016 0.478 1 98.81 9 PHE B O 1
ATOM 614 N N . VAL B 1 10 ? 5.473 6.035 2.613 1 98.88 10 VAL B N 1
ATOM 615 C CA . VAL B 1 10 ? 4.129 6.129 3.18 1 98.88 10 VAL B CA 1
ATOM 616 C C . VAL B 1 10 ? 3.908 7.527 3.756 1 98.88 10 VAL B C 1
ATOM 618 O O . VAL B 1 10 ? 4.77 8.055 4.461 1 98.88 10 VAL B O 1
ATOM 621 N N . THR B 1 11 ? 2.865 8.148 3.393 1 98.38 11 THR B N 1
ATOM 622 C CA . THR B 1 11 ? 2.488 9.43 3.969 1 98.38 11 THR B CA 1
ATOM 623 C C . THR B 1 11 ? 1.094 9.359 4.586 1 98.38 11 THR B C 1
ATOM 625 O O . THR B 1 11 ? 0.219 8.656 4.074 1 98.38 11 THR B O 1
ATOM 628 N N . VAL B 1 12 ? 0.927 10.031 5.656 1 98.31 12 VAL B N 1
ATOM 629 C CA . VAL B 1 12 ? -0.375 10.172 6.301 1 98.31 12 VAL B CA 1
ATOM 630 C C . VAL B 1 12 ? -0.882 11.602 6.129 1 98.31 12 VAL B C 1
ATOM 632 O O . VAL B 1 12 ? -0.156 12.562 6.398 1 98.31 12 VAL B O 1
ATOM 635 N N . SER B 1 13 ? -2.008 11.672 5.609 1 96.81 13 SER B N 1
ATOM 636 C CA . SER B 1 13 ? -2.562 13 5.363 1 96.81 13 SER B CA 1
ATOM 637 C C . SER B 1 13 ? -4.039 13.055 5.738 1 96.81 13 SER B C 1
ATOM 639 O O . SER B 1 13 ? -4.629 12.047 6.129 1 96.81 13 SER B O 1
ATOM 641 N N . GLU B 1 14 ? -4.523 14.289 5.672 1 95.88 14 GLU B N 1
ATOM 642 C CA . GLU B 1 14 ? -5.945 14.523 5.914 1 95.88 14 GLU B CA 1
ATOM 643 C C . GLU B 1 14 ? -6.594 15.227 4.723 1 95.88 14 GLU B C 1
ATOM 645 O O . GLU B 1 14 ? -6.023 16.156 4.156 1 95.88 14 GLU B O 1
ATOM 650 N N . PHE B 1 15 ? -7.652 14.711 4.363 1 93.81 15 PHE B N 1
ATOM 651 C CA . PHE B 1 15 ? -8.445 15.297 3.287 1 93.81 15 PHE B CA 1
ATOM 652 C C . PHE B 1 15 ? -9.922 15.305 3.643 1 93.81 15 PHE B C 1
ATOM 654 O O . PHE B 1 15 ? -10.547 14.242 3.734 1 93.81 15 PHE B O 1
ATOM 661 N N . ARG B 1 16 ? -10.477 16.484 3.73 1 95.69 16 ARG B N 1
ATOM 662 C CA . ARG B 1 16 ? -11.891 16.656 4.062 1 95.69 16 ARG B CA 1
ATOM 663 C C . ARG B 1 16 ? -12.242 15.906 5.34 1 95.69 16 ARG B C 1
ATOM 665 O O . ARG B 1 16 ? -13.219 15.156 5.375 1 95.69 16 ARG B O 1
ATOM 672 N N . GLY B 1 17 ? -11.438 15.961 6.293 1 94 17 GLY B N 1
ATOM 673 C CA . GLY B 1 17 ? -11.703 15.406 7.613 1 94 17 GLY B CA 1
ATOM 674 C C . GLY B 1 17 ? -11.438 13.914 7.703 1 94 17 GLY B C 1
ATOM 675 O O . GLY B 1 17 ? -11.688 13.297 8.742 1 94 17 GLY B O 1
ATOM 676 N N . LYS B 1 18 ? -11.062 13.352 6.664 1 96.62 18 LYS B N 1
ATOM 677 C CA . LYS B 1 18 ? -10.781 11.922 6.672 1 96.62 18 LYS B CA 1
ATOM 678 C C . LYS B 1 18 ? -9.281 11.656 6.582 1 96.62 18 LYS B C 1
ATOM 680 O O . LYS B 1 18 ? -8.57 12.32 5.82 1 96.62 18 LYS B O 1
ATOM 685 N N . VAL B 1 19 ? -8.812 10.797 7.395 1 97.88 19 VAL B N 1
ATOM 686 C CA . VAL B 1 19 ? -7.398 10.422 7.379 1 97.88 19 VAL B CA 1
ATOM 687 C C . VAL B 1 19 ? -7.133 9.469 6.215 1 97.88 19 VAL B C 1
ATOM 689 O O . VAL B 1 19 ? -7.91 8.539 5.973 1 97.88 19 VAL B O 1
ATOM 692 N N . MET B 1 20 ? -6.102 9.758 5.449 1 98 20 MET B N 1
ATOM 693 C CA . MET B 1 20 ? -5.66 8.906 4.352 1 98 20 MET B CA 1
ATOM 694 C C . MET B 1 20 ? -4.227 8.43 4.574 1 98 20 MET B C 1
ATOM 696 O O . MET B 1 20 ? -3.381 9.203 5.043 1 98 20 MET B O 1
ATOM 700 N N . VAL B 1 21 ? -3.973 7.195 4.316 1 98.69 21 VAL B N 1
ATOM 701 C CA . VAL B 1 21 ? -2.627 6.629 4.305 1 98.69 21 VAL B CA 1
ATOM 702 C C . VAL B 1 21 ? -2.213 6.301 2.873 1 98.69 21 VAL B C 1
ATOM 704 O O . VAL B 1 21 ? -2.801 5.426 2.234 1 98.69 21 VAL B O 1
ATOM 707 N N . SER B 1 22 ? -1.194 7.004 2.4 1 98.62 22 SER B N 1
ATOM 708 C CA . SER B 1 22 ? -0.779 6.844 1.012 1 98.62 22 SER B CA 1
ATOM 709 C C . SER B 1 22 ? 0.555 6.109 0.916 1 98.62 22 SER B C 1
ATOM 711 O O . SER B 1 22 ? 1.498 6.43 1.643 1 98.62 22 SER B O 1
ATOM 713 N N . ILE B 1 23 ? 0.624 5.09 0.113 1 98.88 23 ILE B N 1
ATOM 714 C CA . ILE B 1 23 ? 1.853 4.398 -0.264 1 98.88 23 ILE B CA 1
ATOM 715 C C . ILE B 1 23 ? 2.184 4.695 -1.725 1 98.88 23 ILE B C 1
ATOM 717 O O . ILE B 1 23 ? 1.44 4.305 -2.629 1 98.88 23 ILE B O 1
ATOM 721 N N . ARG B 1 24 ? 3.309 5.445 -1.985 1 98.75 24 ARG B N 1
ATOM 722 C CA . ARG B 1 24 ? 3.477 6.004 -3.322 1 98.75 24 ARG B CA 1
ATOM 723 C C . ARG B 1 24 ? 4.953 6.223 -3.645 1 98.75 24 ARG B C 1
ATOM 725 O O . ARG B 1 24 ? 5.754 6.508 -2.752 1 98.75 24 ARG B O 1
ATOM 732 N N . GLU B 1 25 ? 5.246 5.992 -4.852 1 98.31 25 GLU B N 1
ATOM 733 C CA . GLU B 1 25 ? 6.527 6.461 -5.375 1 98.31 25 GLU B CA 1
ATOM 734 C C . GLU B 1 25 ? 6.547 7.98 -5.504 1 98.31 25 GLU B C 1
ATOM 736 O O . GLU B 1 25 ? 5.566 8.586 -5.941 1 98.31 25 GLU B O 1
ATOM 741 N N . HIS B 1 26 ? 7.652 8.555 -5.086 1 98.12 26 HIS B N 1
ATOM 742 C CA . HIS B 1 26 ? 7.859 9.992 -5.207 1 98.12 26 HIS B CA 1
ATOM 743 C C . HIS B 1 26 ? 8.93 10.312 -6.242 1 98.12 26 HIS B C 1
ATOM 745 O O . HIS B 1 26 ? 9.703 9.43 -6.629 1 98.12 26 HIS B O 1
ATOM 751 N N . TYR B 1 27 ? 8.875 11.477 -6.727 1 97.5 27 TYR B N 1
ATOM 752 C CA . TYR B 1 27 ? 9.922 11.969 -7.609 1 97.5 27 TYR B CA 1
ATOM 753 C C . TYR B 1 27 ? 10.422 13.336 -7.148 1 97.5 27 TYR B C 1
ATOM 755 O O . TYR B 1 27 ? 9.727 14.047 -6.422 1 97.5 27 TYR B O 1
ATOM 763 N N . GLU B 1 28 ? 11.656 13.578 -7.535 1 95.88 28 GLU B N 1
ATOM 764 C CA . GLU B 1 28 ? 12.234 14.875 -7.195 1 95.88 28 GLU B CA 1
ATOM 765 C C . GLU B 1 28 ? 11.977 15.898 -8.297 1 95.88 28 GLU B C 1
ATOM 767 O O . GLU B 1 28 ? 12.219 15.633 -9.469 1 95.88 28 GLU B O 1
ATOM 772 N N . ALA B 1 29 ? 11.383 16.938 -7.918 1 94.62 29 ALA B N 1
ATOM 773 C CA . ALA B 1 29 ? 11.172 18.078 -8.812 1 94.62 29 ALA B CA 1
ATOM 774 C C . ALA B 1 29 ? 11.5 19.391 -8.117 1 94.62 29 ALA B C 1
ATOM 776 O O . ALA B 1 29 ? 10.938 19.703 -7.062 1 94.62 29 ALA B O 1
ATOM 777 N N . ASP B 1 30 ? 12.5 20.25 -8.734 1 94.5 30 ASP B N 1
ATOM 778 C CA . ASP B 1 30 ? 12.914 21.547 -8.195 1 94.5 30 ASP B CA 1
ATOM 779 C C . ASP B 1 30 ? 13.445 21.406 -6.773 1 94.5 30 ASP B C 1
ATOM 781 O O . ASP B 1 30 ? 13.094 22.188 -5.895 1 94.5 30 ASP B O 1
ATOM 785 N N . GLY B 1 31 ? 13.953 20.266 -6.473 1 93.38 31 GLY B N 1
ATOM 786 C CA . GLY B 1 31 ? 14.586 20.047 -5.18 1 93.38 31 GLY B CA 1
ATOM 787 C C . GLY B 1 31 ? 13.625 19.531 -4.125 1 93.38 31 GLY B C 1
ATOM 788 O O . GLY B 1 31 ? 13.984 19.422 -2.949 1 93.38 31 GLY B O 1
ATOM 789 N N . GLU B 1 32 ? 12.414 19.297 -4.559 1 95.75 32 GLU B N 1
ATOM 790 C CA . GLU B 1 32 ? 11.406 18.812 -3.619 1 95.75 32 GLU B CA 1
ATOM 791 C C . GLU B 1 32 ? 10.922 17.422 -3.998 1 95.75 32 GLU B C 1
ATOM 793 O O . GLU B 1 32 ? 10.828 17.094 -5.184 1 95.75 32 GLU B O 1
ATOM 798 N N . LEU B 1 33 ? 10.766 16.641 -2.994 1 94.5 33 LEU B N 1
ATOM 799 C CA . LEU B 1 33 ? 10.172 15.328 -3.197 1 94.5 33 LEU B CA 1
ATOM 800 C C . LEU B 1 33 ? 8.664 15.43 -3.369 1 94.5 33 LEU B C 1
ATOM 802 O O . LEU B 1 33 ? 7.977 16 -2.518 1 94.5 33 LEU B O 1
ATOM 806 N N . ARG B 1 34 ? 8.188 14.922 -4.508 1 96.56 34 ARG B N 1
ATOM 807 C CA . ARG B 1 34 ? 6.77 15 -4.832 1 96.56 34 ARG B CA 1
ATOM 808 C C . ARG B 1 34 ? 6.188 13.617 -5.102 1 96.56 34 ARG B C 1
ATOM 810 O O . ARG B 1 34 ? 6.852 12.766 -5.688 1 96.56 34 ARG B O 1
ATOM 817 N N . PRO B 1 35 ? 4.906 13.477 -4.633 1 96.88 35 PRO B N 1
ATOM 818 C CA . PRO B 1 35 ? 4.289 12.172 -4.898 1 96.88 35 PRO B CA 1
ATOM 819 C C . PRO B 1 35 ? 4.078 11.914 -6.391 1 96.88 35 PRO B C 1
ATOM 821 O O . PRO B 1 35 ? 3.646 12.812 -7.121 1 96.88 35 PRO B O 1
ATOM 824 N N . GLY B 1 36 ? 4.34 10.703 -6.816 1 96.38 36 GLY B N 1
ATOM 825 C CA . GLY B 1 36 ? 4.172 10.32 -8.211 1 96.38 36 GLY B CA 1
ATOM 826 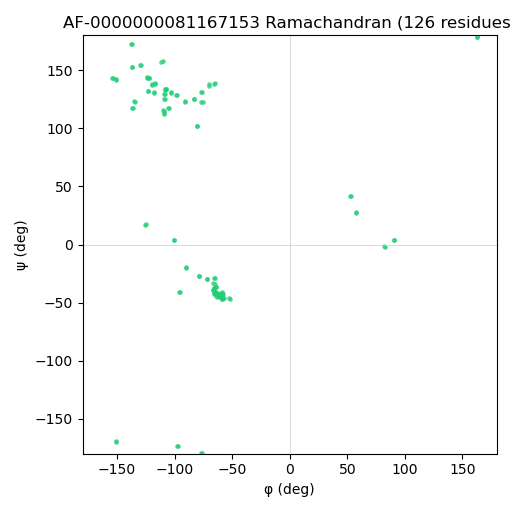C C . GLY B 1 36 ? 2.857 9.609 -8.484 1 96.38 36 GLY B C 1
ATOM 827 O O . GLY B 1 36 ? 2.002 9.523 -7.598 1 96.38 36 GLY B O 1
ATOM 828 N N . LYS B 1 37 ? 2.723 9.102 -9.758 1 95.56 37 LYS B N 1
ATOM 829 C CA . LYS B 1 37 ? 1.494 8.445 -10.203 1 95.56 37 LYS B CA 1
ATOM 830 C C . LYS B 1 37 ? 1.413 7.016 -9.68 1 95.56 37 LYS B C 1
ATOM 832 O O . LYS B 1 37 ? 0.319 6.473 -9.516 1 95.56 37 LYS B O 1
ATOM 837 N N . LYS B 1 38 ? 2.48 6.438 -9.445 1 97.5 38 LYS B N 1
ATOM 838 C CA . LYS B 1 38 ? 2.523 5.062 -8.953 1 97.5 38 LYS B CA 1
ATOM 839 C C . LYS B 1 38 ? 2.279 5.004 -7.449 1 97.5 38 LYS B C 1
ATOM 841 O O . LYS B 1 38 ? 3.145 5.391 -6.66 1 97.5 38 LYS B O 1
ATOM 846 N N . GLY B 1 39 ? 1.109 4.645 -7.102 1 98.5 39 GLY B N 1
ATOM 847 C CA . GLY B 1 39 ? 0.747 4.578 -5.691 1 98.5 39 GLY B CA 1
ATOM 848 C C . GLY B 1 39 ? -0.752 4.547 -5.465 1 98.5 39 GLY B C 1
ATOM 849 O O . GLY B 1 39 ? -1.532 4.574 -6.418 1 98.5 39 GLY B O 1
ATOM 850 N N . ILE B 1 40 ? -1.072 4.457 -4.18 1 98.69 40 ILE B N 1
ATOM 851 C CA . ILE B 1 40 ? -2.477 4.375 -3.789 1 98.69 40 ILE B CA 1
ATOM 852 C C . ILE B 1 40 ? -2.662 4.992 -2.406 1 98.69 40 ILE B C 1
ATOM 854 O O . ILE B 1 40 ? -1.78 4.895 -1.55 1 98.69 40 ILE B O 1
ATOM 858 N N . SER B 1 41 ? -3.746 5.648 -2.311 1 98.5 41 SER B N 1
ATOM 859 C CA . SER B 1 41 ? -4.152 6.156 -1.005 1 98.5 41 SER B CA 1
ATOM 860 C C . SER B 1 41 ? -5.262 5.297 -0.399 1 98.5 41 SER B C 1
ATOM 862 O O . SER B 1 41 ? -6.234 4.965 -1.076 1 98.5 41 SER B O 1
ATOM 864 N N . LEU B 1 42 ? -5.121 4.898 0.82 1 98.56 42 LEU B N 1
ATOM 865 C CA . LEU B 1 42 ? -6.09 4.102 1.564 1 98.56 42 LEU B CA 1
ATOM 866 C C . LEU B 1 42 ? -6.781 4.941 2.633 1 98.56 42 LEU B C 1
ATOM 868 O O . LEU B 1 42 ? -6.121 5.684 3.367 1 98.56 42 LEU B O 1
ATOM 872 N N . ASN B 1 43 ? -8.117 4.832 2.709 1 98.19 43 ASN B N 1
ATOM 873 C CA . ASN B 1 43 ? -8.773 5.43 3.867 1 98.19 43 ASN B CA 1
ATOM 874 C C . ASN B 1 43 ? -8.602 4.57 5.117 1 98.19 43 ASN B C 1
ATOM 876 O O . ASN B 1 43 ? -7.953 3.521 5.066 1 98.19 43 ASN B O 1
ATOM 880 N N . LEU B 1 44 ? -9.156 5 6.195 1 97.5 44 LEU B N 1
ATOM 881 C CA . LEU B 1 44 ? -8.906 4.34 7.473 1 97.5 44 LEU B CA 1
ATOM 882 C C . LEU B 1 44 ? -9.422 2.908 7.461 1 97.5 44 LEU B C 1
ATOM 884 O O . LEU B 1 44 ? -8.773 2.002 7.98 1 97.5 44 LEU B O 1
ATOM 888 N N . GLU B 1 45 ? -10.586 2.744 6.961 1 98.12 45 GLU B N 1
ATOM 889 C CA . GLU B 1 45 ? -11.133 1.393 6.895 1 98.12 45 GLU B CA 1
ATOM 890 C C . GLU B 1 45 ? -10.227 0.469 6.082 1 98.12 45 GLU B C 1
ATOM 892 O O . GLU B 1 45 ? -9.938 -0.655 6.5 1 98.12 45 GLU B O 1
ATOM 897 N N . GLN B 1 46 ? -9.805 0.933 4.957 1 98.62 46 GLN B N 1
ATOM 898 C CA . GLN B 1 46 ? -8.93 0.158 4.082 1 98.62 46 GLN B CA 1
ATOM 899 C C . GLN B 1 46 ? -7.586 -0.106 4.75 1 98.62 46 GLN B C 1
ATOM 901 O O . GLN B 1 46 ? -7.051 -1.212 4.66 1 98.62 46 GLN B O 1
ATOM 906 N N . TRP B 1 47 ? -7.047 0.828 5.387 1 98.62 47 TRP B N 1
ATOM 907 C CA . TRP B 1 47 ? -5.793 0.689 6.121 1 98.62 47 TRP B CA 1
ATOM 908 C C . TRP B 1 47 ? -5.918 -0.36 7.223 1 98.62 47 TRP B C 1
ATOM 910 O O . TRP B 1 47 ? -5.051 -1.223 7.367 1 98.62 47 TRP B O 1
ATOM 920 N N . ASN B 1 48 ? -7.043 -0.302 7.953 1 98.38 48 ASN B N 1
ATOM 921 C CA . ASN B 1 48 ? -7.273 -1.281 9.008 1 98.38 48 ASN B CA 1
ATOM 922 C C . ASN B 1 48 ? -7.438 -2.689 8.445 1 98.38 48 ASN B C 1
ATOM 924 O O . ASN B 1 48 ? -6.973 -3.66 9.039 1 98.38 48 ASN B O 1
ATOM 928 N N . GLN B 1 49 ? -8.086 -2.756 7.324 1 98.75 49 GLN B N 1
ATOM 929 C CA . GLN B 1 49 ? -8.211 -4.055 6.68 1 98.75 49 GLN B CA 1
ATOM 930 C C . GLN B 1 49 ? -6.848 -4.617 6.293 1 98.75 49 GLN B C 1
ATOM 932 O O . GLN B 1 49 ? -6.605 -5.82 6.43 1 98.75 49 GLN B O 1
ATOM 937 N N . LEU B 1 50 ? -5.949 -3.752 5.758 1 98.75 50 LEU B N 1
ATOM 938 C CA . LEU B 1 50 ? -4.594 -4.191 5.445 1 98.75 50 LEU B CA 1
ATOM 939 C C . LEU B 1 50 ? -3.898 -4.738 6.691 1 98.75 50 LEU B C 1
ATOM 941 O O . LEU B 1 50 ? -3.35 -5.84 6.668 1 98.75 50 LEU B O 1
ATOM 945 N N . LYS B 1 51 ? -4 -4.047 7.766 1 98.31 51 LYS B N 1
ATOM 946 C CA . LYS B 1 51 ? -3.35 -4.457 9.008 1 98.31 51 LYS B CA 1
ATOM 947 C C . LYS B 1 51 ? -3.932 -5.77 9.523 1 98.31 51 LYS B C 1
ATOM 949 O O . LYS B 1 51 ? -3.193 -6.648 9.977 1 98.31 51 LYS B O 1
ATOM 954 N N . ASP B 1 52 ? -5.199 -5.883 9.422 1 98.12 52 ASP B N 1
ATOM 955 C CA . ASP B 1 52 ? -5.895 -7.059 9.938 1 98.12 52 ASP B CA 1
ATOM 956 C C . ASP B 1 52 ? -5.5 -8.312 9.156 1 98.12 52 ASP B C 1
ATOM 958 O O . ASP B 1 52 ? -5.531 -9.422 9.695 1 98.12 52 ASP B O 1
ATOM 962 N N . GLN B 1 53 ? -5.164 -8.102 7.938 1 98.56 53 GLN B N 1
ATOM 963 C CA . GLN B 1 53 ? -4.871 -9.25 7.086 1 98.56 53 GLN B CA 1
ATOM 964 C C . GLN B 1 53 ? -3.365 -9.461 6.938 1 98.56 53 GLN B C 1
ATOM 966 O O . GLN B 1 53 ? -2.924 -10.359 6.219 1 98.56 53 GLN B O 1
ATOM 971 N N . MET B 1 54 ? -2.582 -8.727 7.59 1 97.94 54 MET B N 1
ATOM 972 C CA . MET B 1 54 ? -1.133 -8.695 7.414 1 97.94 54 MET B CA 1
ATOM 973 C C . MET B 1 54 ? -0.529 -10.07 7.66 1 97.94 54 MET B C 1
ATOM 975 O O . MET B 1 54 ? 0.357 -10.508 6.918 1 97.94 54 MET B O 1
ATOM 979 N N . ASP B 1 55 ? -1.024 -10.773 8.703 1 97.25 55 ASP B N 1
ATOM 980 C CA . ASP B 1 55 ? -0.467 -12.086 9.039 1 97.25 55 ASP B CA 1
ATOM 981 C C . ASP B 1 55 ? -0.738 -13.094 7.926 1 97.25 55 ASP B C 1
ATOM 983 O O . ASP B 1 55 ? 0.121 -13.922 7.609 1 97.25 55 ASP B O 1
ATOM 987 N N . GLU B 1 56 ? -1.907 -13.031 7.441 1 98.38 56 GLU B N 1
ATOM 988 C CA . GLU B 1 56 ? -2.25 -13.953 6.359 1 98.38 56 GLU B CA 1
ATOM 989 C C . GLU B 1 56 ? -1.449 -13.648 5.098 1 98.38 56 GLU B C 1
ATOM 991 O O . GLU B 1 56 ? -1.021 -14.555 4.391 1 98.38 56 GLU B O 1
ATOM 996 N N . ILE B 1 57 ? -1.254 -12.398 4.816 1 98.5 57 ILE B N 1
ATOM 997 C CA . ILE B 1 57 ? -0.443 -11.984 3.676 1 98.5 57 ILE B CA 1
ATOM 998 C C . ILE B 1 57 ? 0.989 -12.484 3.852 1 98.5 57 ILE B C 1
ATOM 1000 O O . ILE B 1 57 ? 1.572 -13.055 2.926 1 98.5 57 ILE B O 1
ATOM 1004 N N . ASP B 1 58 ? 1.496 -12.352 5.02 1 97.75 58 ASP B N 1
ATOM 1005 C CA . ASP B 1 58 ? 2.863 -12.781 5.301 1 97.75 58 ASP B CA 1
ATOM 1006 C C . ASP B 1 58 ? 3.012 -14.289 5.137 1 97.75 58 ASP B C 1
ATOM 1008 O O . ASP B 1 58 ? 4.07 -14.773 4.727 1 97.75 58 ASP B O 1
ATOM 1012 N N . ALA B 1 59 ? 2.004 -15 5.516 1 98 59 ALA B N 1
ATOM 1013 C CA . ALA B 1 59 ? 2.041 -16.453 5.348 1 98 59 ALA B CA 1
ATOM 1014 C C . ALA B 1 59 ? 2.188 -16.828 3.877 1 98 59 ALA B C 1
ATOM 1016 O O . ALA B 1 59 ? 2.955 -17.734 3.535 1 98 59 AL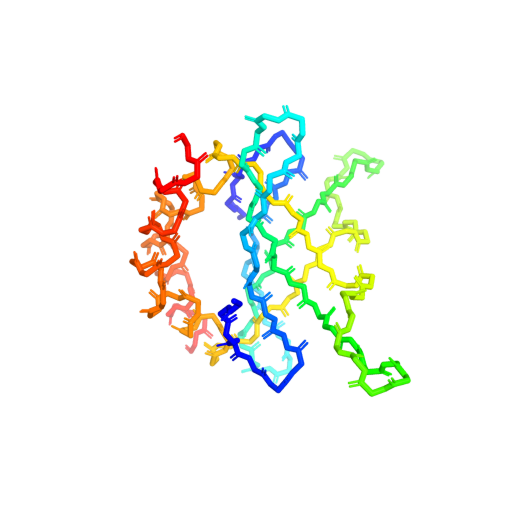A B O 1
ATOM 1017 N N . VAL B 1 60 ? 1.41 -16.172 3.021 1 97.62 60 VAL B N 1
ATOM 1018 C CA . VAL B 1 60 ? 1.487 -16.438 1.588 1 97.62 60 VAL B CA 1
ATOM 1019 C C . VAL B 1 60 ? 2.861 -16.031 1.06 1 97.62 60 VAL B C 1
ATOM 1021 O O . VAL B 1 60 ? 3.457 -16.75 0.248 1 97.62 60 VAL B O 1
ATOM 1024 N N . VAL B 1 61 ? 3.406 -14.867 1.531 1 97.25 61 VAL B N 1
ATOM 1025 C CA . VAL B 1 61 ? 4.727 -14.391 1.141 1 97.25 61 VAL B CA 1
ATOM 1026 C C . VAL B 1 61 ? 5.781 -15.43 1.493 1 97.25 61 VAL B C 1
ATOM 1028 O O . VAL B 1 61 ? 6.664 -15.734 0.684 1 97.25 61 VAL B O 1
ATOM 1031 N N . LYS B 1 62 ? 5.672 -16 2.629 1 95.69 62 LYS B N 1
ATOM 1032 C CA . LYS B 1 62 ? 6.621 -17 3.105 1 95.69 62 LYS B CA 1
ATOM 1033 C C . LYS B 1 62 ? 6.551 -18.266 2.262 1 95.69 62 LYS B C 1
ATOM 1035 O O . LYS B 1 62 ? 7.574 -18.891 1.995 1 95.69 62 LYS B O 1
ATOM 1040 N N . ASP B 1 63 ? 5.344 -18.547 1.796 1 94.62 63 ASP B N 1
ATOM 1041 C CA . ASP B 1 63 ? 5.148 -19.766 1.005 1 94.62 63 ASP B CA 1
ATOM 1042 C C . ASP B 1 63 ? 5.777 -19.625 -0.379 1 94.62 63 ASP B C 1
ATOM 1044 O O . ASP B 1 63 ? 6.133 -20.625 -1.012 1 94.62 63 ASP B O 1
ATOM 1048 N N . LEU B 1 64 ? 5.812 -18.422 -0.843 1 90.69 64 LEU B N 1
ATOM 1049 C CA . LEU B 1 64 ? 6.324 -18.188 -2.189 1 90.69 64 LEU B CA 1
ATOM 1050 C C . LEU B 1 64 ? 7.824 -17.922 -2.16 1 90.69 64 LEU B C 1
ATOM 1052 O O . LEU B 1 64 ? 8.477 -17.906 -3.207 1 90.69 64 LEU B O 1
ATOM 1056 N N . LYS B 1 65 ? 8.352 -17.562 -1.042 1 81.62 65 LYS B N 1
ATOM 1057 C CA . LYS B 1 65 ? 9.789 -17.359 -0.925 1 81.62 65 LYS B CA 1
ATOM 1058 C C . LYS B 1 65 ? 10.547 -18.672 -1.065 1 81.62 65 LYS B C 1
ATOM 1060 O O . LYS B 1 65 ? 10.008 -19.734 -0.755 1 81.62 65 LYS B O 1
#

Radius of gyration: 14.63 Å; Cα contacts (8 Å, |Δi|>4): 225; chains: 2; bounding box: 31×41×36 Å

Nearest PDB structures (foldseek):
  4bhm-assembly1_F  TM=9.755E-01  e=1.980E-04  Pyri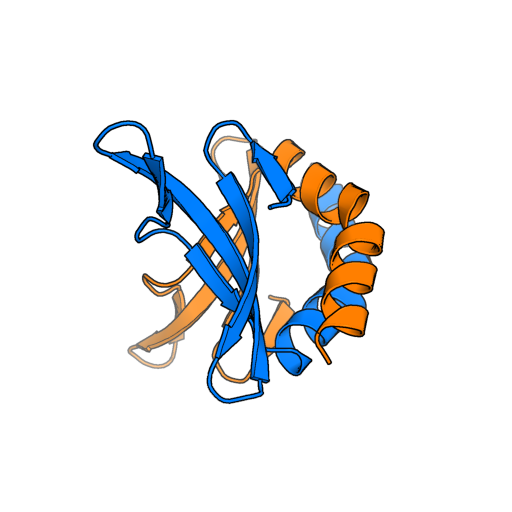cularia oryzae
  5zg9-assembly1_A  TM=9.843E-01  e=2.503E-04  Pyricularia oryzae P131
  3vol-assembly1_A-2  TM=3.969E-01  e=1.302E+00  Pseudomonas aeruginosa PAO1
  9bk6-assembly1_A  TM=3.045E-01  e=3.326E+00  synthetic construct
  6a27-assembly1_A  TM=3.772E-01  e=3.966E+00  Deinococcus radiodurans R1 = ATCC 13939 = DSM 20539

pLDDT: mean 97.01, std 2.56, range [81.5, 98.88]

Solvent-accessible surface area (backbone atoms only — not comparable to full-atom values): 7235 Å² total; per-residue (Å²): 123,44,75,40,50,97,48,29,34,38,40,78,47,74,56,94,88,37,55,33,44,28,44,29,35,41,41,79,55,97,89,34,84,37,83,47,78,46,15,41,74,29,44,60,67,35,48,50,37,50,61,73,41,41,66,62,51,49,53,54,51,58,69,70,99,121,46,75,40,51,97,47,29,33,37,42,77,45,74,55,94,89,36,56,33,44,29,45,29,34,39,41,77,55,97,90,35,83,36,83,50,77,45,15,40,73,29,44,60,68,36,48,50,38,48,61,73,42,42,67,62,52,47,52,53,52,57,69,71,98

Foldseek 3Di:
DADPDDFWGWDWDDDPRWIKIKTFGWDDDPRDTGGDPGIDIDTPVRVVVCVVCVVVVVVVVVVVD/DADPDDFWGWDWDDDPRWIKIKTFGWDDDPRDTGGDPGIDIDTPVRVVVCVVCVVVVVVVVVVVD

Sequence (130 aa):
MFQLSKMRFVTVSEFRGKVMVSIREHYEADGELRPGKKGISLNLEQWNQLKDQMDEIDAVVKDLKMFQLSKMRFVTVSEFRGKVMVSIREHYEADGELRPGKKGISLNLEQWNQLKDQMDEIDAVVKDLK

InterPro domains:
  IPR003173 Transcriptional coactivator p15 (PC4), C-terminal [PF02229] (2-52)
  IPR009044 ssDNA-binding transcriptional regulator [G3DSA:2.30.31.10] (1-63)
  IPR009044 ssDNA-binding transcriptional regulator [SSF54447] (2-64)
  IPR045125 RNA polymerase II transcriptional coactivator Sub1/Tcp4-like [PTHR13215] (1-64)

Secondary structure (DSSP, 8-state):
-EEEETTEEEEEEEETTEEEEEEEEEEEETTEEEEEEEEEEEEHHHHHHHHHHHHHHHHHHHHH-/-EEEETTEEEEEEEETTEEEEEEEEEEEETTEEEEEEEEEEEEHHHHHHHHHHHHHHHHHHHHH-